Protein AF-A0A4R8HHF1-F1 (afdb_monomer_lite)

Secondary structure (DSSP, 8-state):
---GGG--SS----HHHHHHHHHHHHHHHH-TTTTTTT-SHHHHHHHHHHHHHHTT--HHHHHHHHTPPPSSHHHHTSSPPPPHHHHHHHHTTS--TTTTSPP------HHHHTTPPPTT-PPPPP-TT-PPPP-PPP-----PPP-

Sequence (147 aa):
MVFPDLKSPTSSSPLGDRLYDELIDGLHQAIPDAKERKKVIHSMRKSFGNTLKQEGIHSEIRGDIMGHSGATPSEEIYCDAIALAKMLPSIMKIPIVTAHLQPHPIRLLPWVEEKLPPPFSRKRREAEGAGPRPRQARKIKGEPDRC

Foldseek 3Di:
DPCPLLDAPADPPDSVVSVQVVVVVVVCVVPVCCVVVVVGPVVVLVVLLVQLVVVVHDPLLSCLVSVHDDPDCCSHPVDDRDDPVVSVVSSVSRDPPCPPPDDDDDDDDPCVVVVHRHPPNDHDPPPDPDDDDDDDDDPDPDDDDDD

Radius of gyration: 22.39 Å; chains: 1; bounding box: 57×59×46 Å

Structure (mmCIF, N/CA/C/O backbone):
data_AF-A0A4R8HHF1-F1
#
_entry.id   AF-A0A4R8HHF1-F1
#
loop_
_atom_site.group_PDB
_atom_site.id
_atom_site.type_symbol
_atom_site.label_atom_id
_atom_site.label_alt_id
_atom_site.label_comp_id
_atom_site.label_asym_id
_atom_site.label_entity_id
_atom_site.label_seq_id
_atom_site.pdbx_PDB_ins_code
_atom_site.Cartn_x
_atom_site.Cartn_y
_atom_site.Cartn_z
_atom_site.occupancy
_atom_site.B_iso_or_equiv
_atom_site.auth_seq_id
_atom_site.auth_comp_id
_atom_site.auth_asym_id
_atom_site.auth_atom_id
_atom_site.pdbx_PDB_model_num
ATOM 1 N N . MET A 1 1 ? 11.861 -14.471 1.199 1.00 53.88 1 MET A N 1
ATOM 2 C CA . MET A 1 1 ? 11.678 -13.030 0.899 1.00 53.88 1 MET A CA 1
ATOM 3 C C . MET A 1 1 ? 10.634 -12.917 -0.203 1.00 53.88 1 MET A C 1
ATOM 5 O O . MET A 1 1 ? 10.728 -13.6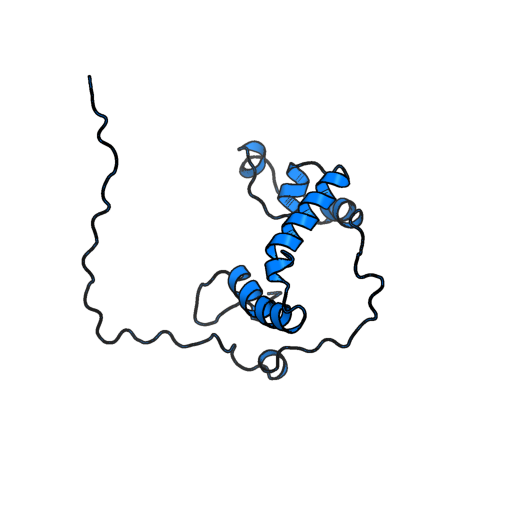99 -1.135 1.00 53.88 1 MET A O 1
ATOM 9 N N . VAL A 1 2 ? 9.638 -12.032 -0.067 1.00 65.50 2 VAL A N 1
ATOM 10 C CA . VAL A 1 2 ? 8.422 -12.023 -0.919 1.00 65.50 2 VAL A CA 1
ATOM 11 C C . VAL A 1 2 ? 8.572 -11.173 -2.197 1.00 65.50 2 VAL A C 1
ATOM 13 O O . VAL A 1 2 ? 7.935 -11.484 -3.191 1.00 65.50 2 VAL A O 1
ATOM 16 N N . PHE A 1 3 ? 9.465 -10.172 -2.205 1.00 74.38 3 PHE A N 1
ATOM 17 C CA . PHE A 1 3 ? 9.680 -9.248 -3.338 1.00 74.38 3 PHE A CA 1
ATOM 18 C C . PHE A 1 3 ? 11.175 -9.144 -3.703 1.00 74.38 3 PHE A C 1
ATOM 20 O O . PHE A 1 3 ? 11.850 -8.193 -3.292 1.00 74.38 3 PHE A O 1
ATOM 27 N N . PRO A 1 4 ? 11.759 -10.174 -4.346 1.00 70.25 4 PRO A N 1
ATOM 28 C CA . PRO A 1 4 ? 13.187 -10.199 -4.680 1.00 70.25 4 PRO A CA 1
ATOM 29 C C . PRO A 1 4 ? 13.580 -9.156 -5.740 1.00 70.25 4 PRO A C 1
ATOM 31 O O . PRO A 1 4 ? 14.701 -8.657 -5.714 1.00 70.25 4 PRO A O 1
ATOM 34 N N . ASP A 1 5 ? 12.647 -8.799 -6.615 1.00 72.06 5 ASP A N 1
ATOM 35 C CA . ASP A 1 5 ? 12.737 -7.796 -7.676 1.00 72.06 5 ASP A CA 1
ATOM 36 C C . ASP A 1 5 ? 12.980 -6.374 -7.154 1.00 72.06 5 ASP A C 1
ATOM 38 O O . ASP A 1 5 ? 13.678 -5.596 -7.793 1.00 72.06 5 ASP A O 1
ATOM 42 N N . LEU A 1 6 ? 12.505 -6.042 -5.951 1.00 76.25 6 LEU A N 1
ATOM 43 C CA . LEU A 1 6 ? 12.736 -4.723 -5.349 1.00 76.25 6 LEU A CA 1
ATOM 44 C C . LEU A 1 6 ? 14.128 -4.578 -4.712 1.00 76.25 6 LEU A C 1
ATOM 46 O O . LEU A 1 6 ? 14.534 -3.476 -4.323 1.00 76.25 6 LEU A O 1
ATOM 50 N N . LYS A 1 7 ? 14.889 -5.666 -4.553 1.00 75.19 7 LYS A N 1
ATOM 51 C CA . LYS A 1 7 ? 16.196 -5.634 -3.889 1.00 75.19 7 LYS A CA 1
ATOM 52 C C . LYS A 1 7 ? 17.307 -5.430 -4.909 1.00 75.19 7 LYS A C 1
ATOM 54 O O . LYS A 1 7 ? 17.597 -6.310 -5.710 1.00 75.19 7 LYS A O 1
ATOM 59 N N . SER A 1 8 ? 18.016 -4.305 -4.817 1.00 71.94 8 SER A N 1
ATOM 60 C CA . SER A 1 8 ? 19.268 -4.178 -5.562 1.00 71.94 8 SER A CA 1
ATOM 61 C C . SER A 1 8 ? 20.372 -4.981 -4.881 1.00 71.94 8 SER A C 1
ATOM 63 O O . SER A 1 8 ? 20.569 -4.845 -3.670 1.00 71.94 8 SER A O 1
ATOM 65 N N . PRO A 1 9 ? 21.150 -5.758 -5.648 1.00 72.62 9 PRO A N 1
ATOM 66 C CA . PRO A 1 9 ? 22.369 -6.371 -5.141 1.00 72.62 9 PRO A CA 1
ATOM 67 C C . PRO A 1 9 ? 23.488 -5.344 -4.888 1.00 72.62 9 PRO A C 1
ATOM 69 O O . PRO A 1 9 ? 24.439 -5.657 -4.180 1.00 72.62 9 PRO A O 1
ATOM 72 N N . THR A 1 10 ? 23.398 -4.125 -5.439 1.00 73.50 10 THR A N 1
ATOM 73 C CA . THR A 1 10 ? 24.484 -3.126 -5.411 1.00 73.50 10 THR A CA 1
ATOM 74 C C . THR A 1 10 ? 24.140 -1.830 -4.679 1.00 73.50 10 THR A C 1
ATOM 76 O O . THR A 1 10 ? 25.013 -0.978 -4.507 1.00 73.50 10 THR A O 1
ATOM 79 N N . SER A 1 11 ? 22.891 -1.643 -4.243 1.00 72.38 11 SER A N 1
ATOM 80 C CA . SER A 1 11 ? 22.436 -0.388 -3.642 1.00 72.38 11 SER A CA 1
ATOM 81 C C . SER A 1 11 ? 21.469 -0.610 -2.475 1.00 72.38 11 SER A C 1
ATOM 83 O O . SER A 1 11 ? 20.605 -1.487 -2.506 1.00 72.38 11 SER A O 1
ATOM 85 N N . SER A 1 12 ? 21.575 0.246 -1.460 1.00 72.75 12 SER A N 1
ATOM 86 C CA . SER A 1 12 ? 20.697 0.265 -0.286 1.00 72.75 12 SER A CA 1
ATOM 87 C C . SER A 1 12 ? 19.469 1.166 -0.461 1.00 72.75 12 SER A C 1
ATOM 89 O O . SER A 1 12 ? 18.878 1.563 0.541 1.00 72.75 12 SER A O 1
ATOM 91 N N . SER A 1 13 ? 19.107 1.543 -1.697 1.00 70.81 13 SER A N 1
ATOM 92 C CA . SER A 1 13 ? 17.918 2.375 -1.919 1.00 70.81 13 SER A CA 1
ATOM 93 C C . SER A 1 13 ? 16.678 1.704 -1.316 1.00 70.81 13 SER A C 1
ATOM 95 O O . SER A 1 13 ? 16.563 0.469 -1.411 1.00 70.81 13 SER A O 1
ATOM 97 N N . PRO A 1 14 ? 15.761 2.487 -0.718 1.00 76.81 14 PRO A N 1
ATOM 98 C CA . PRO A 1 14 ? 14.510 1.969 -0.186 1.00 76.81 14 PRO A CA 1
ATOM 99 C C . PRO A 1 14 ? 13.756 1.143 -1.232 1.00 76.81 14 PRO A C 1
ATOM 101 O O . PRO A 1 14 ? 13.696 1.506 -2.406 1.00 76.81 14 PRO A O 1
ATOM 104 N N . LEU A 1 15 ? 13.166 0.025 -0.805 1.00 80.31 15 LEU A N 1
ATOM 105 C CA . LEU A 1 15 ? 12.407 -0.860 -1.702 1.00 80.31 15 LEU A CA 1
ATOM 106 C C . LEU A 1 15 ? 11.195 -0.142 -2.320 1.00 80.31 15 LEU A C 1
ATOM 108 O O . LEU A 1 15 ? 10.835 -0.417 -3.460 1.00 80.31 15 LEU A O 1
ATOM 112 N N . GLY A 1 16 ? 10.594 0.793 -1.573 1.00 76.31 16 GLY A N 1
ATOM 113 C CA . GLY A 1 16 ? 9.446 1.579 -2.026 1.00 76.31 16 GLY A CA 1
ATOM 114 C C . GLY A 1 16 ? 9.766 2.511 -3.195 1.00 76.31 16 GLY A C 1
ATOM 115 O O . GLY A 1 16 ? 8.955 2.609 -4.111 1.00 76.31 16 GLY A O 1
ATOM 116 N N . ASP A 1 17 ? 10.951 3.126 -3.203 1.00 77.56 17 ASP A N 1
ATOM 117 C CA . ASP A 1 17 ? 11.375 4.004 -4.301 1.00 77.56 17 ASP A CA 1
ATOM 118 C C . ASP A 1 17 ? 11.527 3.202 -5.601 1.00 77.56 17 ASP A C 1
ATOM 120 O O . ASP A 1 17 ? 11.054 3.621 -6.648 1.00 77.56 17 ASP A O 1
ATOM 124 N N . ARG A 1 18 ? 12.077 1.982 -5.523 1.00 78.88 18 ARG A N 1
ATOM 125 C CA . ARG A 1 18 ? 12.195 1.098 -6.696 1.00 78.88 18 ARG A CA 1
ATOM 126 C C . ARG A 1 18 ? 10.855 0.625 -7.229 1.00 78.88 18 ARG A C 1
ATOM 128 O O . ARG A 1 18 ? 10.663 0.603 -8.437 1.00 78.88 18 ARG A O 1
ATOM 135 N N . LEU A 1 19 ? 9.930 0.258 -6.340 1.00 80.06 19 LEU A N 1
ATOM 136 C CA . LEU A 1 19 ? 8.574 -0.092 -6.759 1.00 80.06 19 LEU A CA 1
ATOM 137 C C . LEU A 1 19 ? 7.925 1.081 -7.504 1.00 80.06 19 LEU A C 1
ATOM 139 O O . LEU A 1 19 ? 7.232 0.874 -8.496 1.00 80.06 19 LEU A O 1
ATOM 143 N N . TYR A 1 20 ? 8.142 2.304 -7.018 1.00 80.50 20 TYR A N 1
ATOM 144 C CA . TYR A 1 20 ? 7.636 3.503 -7.667 1.00 80.50 20 TYR A CA 1
ATOM 145 C C . TYR A 1 20 ? 8.257 3.702 -9.054 1.00 80.50 20 TYR A C 1
ATOM 147 O O . TYR A 1 20 ? 7.507 3.890 -10.010 1.00 80.50 20 TYR A O 1
ATOM 155 N N . ASP A 1 21 ? 9.583 3.618 -9.169 1.00 78.06 21 ASP A N 1
ATOM 156 C CA . ASP A 1 21 ? 10.312 3.822 -10.428 1.00 78.06 21 ASP A CA 1
ATOM 157 C C . ASP A 1 21 ? 9.907 2.805 -11.509 1.00 78.06 21 ASP A C 1
ATOM 159 O O . ASP A 1 21 ? 9.668 3.183 -12.651 1.00 78.06 21 ASP A O 1
ATOM 163 N N . GLU A 1 22 ? 9.750 1.526 -11.157 1.00 78.44 22 GLU A N 1
ATOM 164 C CA . GLU A 1 22 ? 9.333 0.492 -12.118 1.00 78.44 22 GLU A CA 1
ATOM 165 C C . GLU A 1 22 ? 7.858 0.648 -12.535 1.00 78.44 22 GLU A C 1
ATOM 167 O O . GLU A 1 22 ? 7.486 0.393 -13.682 1.00 78.44 22 GLU A O 1
ATOM 172 N N . LEU A 1 23 ? 6.985 1.079 -11.617 1.00 80.12 23 LEU A N 1
ATOM 173 C CA . LEU A 1 23 ? 5.547 1.166 -11.884 1.00 80.12 23 LEU A CA 1
ATOM 174 C C . LEU A 1 23 ? 5.147 2.463 -12.599 1.00 80.12 23 LEU A C 1
ATOM 176 O O . LEU A 1 23 ? 4.179 2.467 -13.365 1.00 80.12 23 LEU A O 1
ATOM 180 N N . ILE A 1 24 ? 5.861 3.568 -12.362 1.00 79.75 24 ILE A N 1
ATOM 181 C CA . ILE A 1 24 ? 5.494 4.881 -12.906 1.00 79.75 24 ILE A CA 1
ATOM 182 C C . ILE A 1 24 ? 5.624 4.929 -14.433 1.00 79.75 24 ILE A C 1
ATOM 184 O O . ILE A 1 24 ? 4.770 5.524 -15.091 1.00 79.75 24 ILE A O 1
ATOM 188 N N . ASP A 1 25 ? 6.614 4.244 -15.007 1.00 78.12 25 ASP A N 1
ATOM 189 C CA . ASP A 1 25 ? 6.820 4.196 -16.458 1.00 78.12 25 ASP A CA 1
ATOM 190 C C . ASP A 1 25 ? 5.686 3.452 -17.171 1.00 78.12 25 ASP A C 1
ATOM 192 O O . ASP A 1 25 ? 5.170 3.922 -18.190 1.00 78.12 25 ASP A O 1
ATOM 196 N N . GLY A 1 26 ? 5.235 2.326 -16.610 1.00 80.06 26 GLY A N 1
ATOM 197 C CA . GLY A 1 26 ? 4.063 1.607 -17.114 1.00 80.06 26 GLY A CA 1
ATOM 198 C C . GLY A 1 26 ? 2.778 2.427 -16.969 1.00 80.06 26 GLY A C 1
ATOM 199 O O . GLY A 1 26 ? 1.938 2.450 -17.871 1.00 80.06 26 GLY A O 1
ATOM 200 N N . LEU A 1 27 ? 2.644 3.163 -15.864 1.00 81.12 27 LEU A N 1
ATOM 201 C CA . LEU A 1 27 ? 1.491 4.024 -15.615 1.00 81.12 27 LEU A CA 1
ATOM 202 C C . LEU A 1 27 ? 1.420 5.202 -16.593 1.00 81.12 27 LEU A C 1
ATOM 204 O O . LEU A 1 27 ? 0.334 5.508 -17.079 1.00 81.12 27 LEU A O 1
ATOM 208 N N . HIS A 1 28 ? 2.549 5.840 -16.912 1.00 81.62 28 HIS A N 1
ATOM 209 C CA . HIS A 1 28 ? 2.608 6.915 -17.906 1.00 81.62 28 HIS A CA 1
ATOM 210 C C . HIS A 1 28 ? 2.272 6.423 -19.318 1.00 81.62 28 HIS A C 1
ATOM 212 O O . HIS A 1 28 ? 1.613 7.140 -20.067 1.00 81.62 28 HIS A O 1
ATOM 218 N N . GLN A 1 29 ? 2.675 5.201 -19.675 1.00 82.94 29 GLN A N 1
ATOM 219 C CA . GLN A 1 29 ? 2.303 4.595 -20.957 1.00 82.94 29 GLN A CA 1
ATOM 220 C C . GLN A 1 29 ? 0.802 4.286 -21.030 1.00 82.94 29 GLN A C 1
ATOM 222 O O . GLN A 1 29 ? 0.161 4.564 -22.040 1.00 82.94 29 GLN A O 1
ATOM 227 N N . ALA A 1 30 ? 0.230 3.730 -19.960 1.00 83.31 30 ALA A N 1
ATOM 228 C CA . ALA A 1 30 ? -1.183 3.356 -19.922 1.00 83.31 30 ALA A CA 1
ATOM 229 C C . ALA A 1 30 ? -2.125 4.561 -19.764 1.00 83.31 30 ALA A C 1
ATOM 231 O O . ALA A 1 30 ? -3.256 4.541 -20.249 1.00 83.31 30 ALA A O 1
ATOM 232 N N . ILE A 1 31 ? -1.685 5.600 -19.051 1.00 83.69 31 ILE A N 1
ATOM 233 C CA . ILE A 1 31 ? -2.473 6.791 -18.727 1.00 83.69 31 ILE A CA 1
ATOM 234 C C . ILE A 1 31 ? -1.577 8.030 -18.920 1.00 83.69 31 ILE A C 1
ATOM 236 O O . ILE A 1 31 ? -1.010 8.540 -17.949 1.00 83.69 31 ILE A O 1
ATOM 240 N N . PRO A 1 32 ? -1.462 8.551 -20.156 1.00 80.69 32 PRO A N 1
ATOM 241 C CA . PRO A 1 32 ? -0.573 9.675 -20.469 1.00 80.69 32 PRO A CA 1
ATOM 242 C C . PRO A 1 32 ? -0.838 10.942 -19.642 1.00 80.69 32 PRO A C 1
ATOM 244 O O . PRO A 1 32 ? 0.079 11.704 -19.353 1.00 80.69 32 PRO A O 1
ATOM 247 N N . ASP A 1 33 ? -2.078 11.144 -19.192 1.00 83.44 33 ASP A N 1
ATOM 248 C CA . ASP A 1 33 ? -2.497 12.282 -18.370 1.00 83.44 33 ASP A CA 1
ATOM 249 C C . ASP A 1 33 ? -2.621 11.953 -16.867 1.00 83.44 33 ASP A C 1
ATOM 251 O O . ASP A 1 33 ? -3.255 12.683 -16.096 1.00 83.44 33 ASP A O 1
ATOM 255 N N . ALA A 1 34 ? -1.993 10.863 -16.402 1.00 76.94 34 ALA A N 1
ATOM 256 C CA . ALA A 1 34 ? -2.060 10.414 -15.009 1.00 76.94 34 ALA A CA 1
ATOM 257 C C . ALA A 1 34 ? -1.645 11.499 -14.009 1.00 76.94 34 ALA A C 1
ATOM 259 O O . ALA A 1 34 ? -2.261 11.634 -12.948 1.00 76.94 34 ALA A O 1
ATOM 260 N N . LYS A 1 35 ? -0.613 12.284 -14.336 1.00 72.06 35 LYS A N 1
ATOM 261 C CA . LYS A 1 35 ? -0.096 13.343 -13.462 1.00 72.06 35 LYS A CA 1
ATOM 262 C C . LYS A 1 35 ? -1.108 14.477 -13.287 1.00 72.06 35 LYS A C 1
ATOM 264 O O . LYS A 1 35 ? -1.355 14.899 -12.159 1.00 72.06 35 LYS A O 1
ATOM 269 N N . GLU A 1 36 ? -1.736 14.913 -14.376 1.00 77.12 36 GLU A N 1
ATOM 270 C CA . GLU A 1 36 ? -2.761 15.966 -14.380 1.00 77.12 36 GLU A CA 1
ATOM 271 C C . GLU A 1 36 ? -4.019 15.516 -13.635 1.00 77.12 36 GLU A C 1
ATOM 273 O O . GLU A 1 36 ? -4.570 16.242 -12.808 1.00 77.12 36 GLU A O 1
ATOM 278 N N . ARG A 1 37 ? -4.405 14.251 -13.826 1.00 69.81 37 ARG A N 1
ATOM 279 C CA . ARG A 1 37 ? -5.526 13.614 -13.124 1.00 69.81 37 ARG A CA 1
ATOM 280 C C . ARG A 1 37 ? -5.216 13.229 -11.676 1.00 69.81 37 ARG A C 1
ATOM 282 O O . ARG A 1 37 ? -6.072 12.642 -11.016 1.00 69.81 37 ARG A O 1
ATOM 289 N N . LYS A 1 38 ? -4.005 13.514 -11.175 1.00 67.06 38 LYS A N 1
ATOM 290 C CA . LYS A 1 38 ? -3.513 13.092 -9.853 1.00 67.06 38 LYS A CA 1
ATOM 291 C C . LYS A 1 38 ? -3.723 11.591 -9.614 1.00 67.06 38 LYS A C 1
ATOM 293 O O . LYS A 1 38 ? -4.111 11.201 -8.521 1.00 67.06 38 LYS A O 1
ATOM 298 N N . LYS A 1 39 ? -3.488 10.734 -10.608 1.00 67.50 39 LYS A N 1
ATOM 299 C CA . LYS A 1 39 ? -3.630 9.265 -10.539 1.00 67.50 39 LYS A CA 1
ATOM 300 C C . LYS A 1 39 ? -2.289 8.551 -10.320 1.00 67.50 39 LYS A C 1
ATOM 302 O O . LYS A 1 39 ? -2.058 7.503 -10.897 1.00 67.50 39 LYS A O 1
ATOM 307 N N . VAL A 1 40 ? -1.396 9.121 -9.515 1.00 75.62 40 VAL A N 1
ATOM 308 C CA . VAL A 1 40 ? -0.111 8.494 -9.142 1.00 75.62 40 VAL A CA 1
ATOM 309 C C . VAL A 1 40 ? -0.282 7.555 -7.940 1.00 75.62 40 VAL A C 1
ATOM 311 O O . VAL A 1 40 ? -1.227 7.705 -7.173 1.00 75.62 40 VAL A O 1
ATOM 314 N N . ILE A 1 41 ? 0.652 6.630 -7.699 1.00 77.44 41 ILE A N 1
ATOM 315 C CA . ILE A 1 41 ? 0.580 5.657 -6.580 1.00 77.44 41 ILE A CA 1
ATOM 316 C C . ILE A 1 41 ? 0.255 6.330 -5.237 1.00 77.44 41 ILE A C 1
ATOM 318 O O . ILE A 1 41 ? -0.573 5.850 -4.460 1.00 77.44 41 ILE A O 1
ATOM 322 N N . HIS A 1 42 ? 0.869 7.487 -4.972 1.00 80.75 42 HIS A N 1
ATOM 323 C CA . HIS A 1 42 ? 0.616 8.235 -3.744 1.00 80.75 42 HIS A CA 1
ATOM 324 C C . HIS A 1 42 ? -0.858 8.645 -3.595 1.00 80.75 42 HIS A C 1
ATOM 326 O O . HIS A 1 42 ? -1.409 8.570 -2.497 1.00 80.75 42 HIS A O 1
ATOM 332 N N . SER A 1 43 ? -1.531 9.038 -4.679 1.00 82.50 43 SER A N 1
ATOM 333 C CA . SER A 1 43 ? -2.944 9.405 -4.610 1.00 82.50 43 SER A CA 1
ATOM 334 C C . SER A 1 43 ? -3.836 8.192 -4.384 1.00 82.50 43 SER A C 1
ATOM 336 O O . SER A 1 43 ? -4.781 8.299 -3.610 1.00 82.50 43 SER A O 1
ATOM 338 N N . MET A 1 44 ? -3.498 7.027 -4.948 1.00 83.06 44 MET A N 1
ATOM 339 C CA . MET A 1 44 ? -4.200 5.773 -4.655 1.00 83.06 44 MET A CA 1
ATOM 340 C C . MET A 1 44 ? -4.152 5.464 -3.155 1.00 83.06 44 MET A C 1
ATOM 342 O O . MET A 1 44 ? -5.185 5.190 -2.546 1.00 83.06 44 MET A O 1
ATOM 346 N N . ARG A 1 45 ? -2.977 5.616 -2.527 1.00 85.38 45 ARG A N 1
ATOM 347 C CA . ARG A 1 45 ? -2.808 5.461 -1.074 1.00 85.38 45 ARG A CA 1
ATOM 348 C C . ARG A 1 45 ? -3.639 6.473 -0.274 1.00 85.38 45 ARG A C 1
ATOM 350 O O . ARG A 1 45 ? -4.215 6.116 0.752 1.00 85.38 45 ARG A O 1
ATOM 357 N N . LYS A 1 46 ? -3.734 7.730 -0.724 1.00 88.69 46 LYS A N 1
ATOM 358 C CA . LYS A 1 46 ? -4.583 8.752 -0.080 1.00 88.69 46 LYS A CA 1
ATOM 359 C C . LYS A 1 46 ? -6.070 8.426 -0.215 1.00 88.69 46 LYS A C 1
ATOM 361 O O . LYS A 1 46 ? -6.792 8.547 0.772 1.00 88.69 46 LYS A O 1
ATOM 366 N N . SER A 1 47 ? -6.508 7.986 -1.392 1.00 88.19 47 SER A N 1
ATOM 367 C CA . SER A 1 47 ? -7.886 7.559 -1.646 1.00 88.19 47 SER A CA 1
ATOM 368 C C . SER A 1 47 ? -8.262 6.377 -0.761 1.00 88.19 47 SER A C 1
ATOM 370 O O . SER A 1 47 ? -9.277 6.442 -0.081 1.00 88.19 47 SER A O 1
ATOM 372 N N . PHE A 1 48 ? -7.394 5.367 -0.666 1.00 90.31 48 PHE A N 1
ATOM 373 C CA . PHE A 1 48 ? -7.561 4.227 0.237 1.00 90.31 48 PHE A CA 1
ATOM 374 C C . PHE A 1 48 ? -7.728 4.663 1.702 1.00 90.31 48 PHE A C 1
ATOM 376 O O . PHE A 1 48 ? -8.691 4.284 2.365 1.00 90.31 48 PHE A O 1
ATOM 383 N N . GLY A 1 49 ? -6.846 5.542 2.191 1.00 90.94 49 GLY A N 1
ATOM 384 C CA . GLY A 1 49 ? -6.950 6.097 3.543 1.00 90.94 49 GLY A CA 1
ATOM 385 C C . GLY A 1 49 ? -8.231 6.905 3.789 1.00 90.94 49 GLY A C 1
ATOM 386 O O . GLY A 1 49 ? -8.758 6.890 4.903 1.00 90.94 49 GLY A O 1
ATOM 387 N N . ASN A 1 50 ? -8.738 7.601 2.766 1.00 91.94 50 ASN A N 1
ATOM 388 C CA . ASN A 1 50 ? -10.012 8.312 2.831 1.00 91.94 50 ASN A CA 1
ATOM 389 C C . ASN A 1 50 ? -11.197 7.341 2.853 1.00 91.94 50 ASN A C 1
ATOM 391 O O . ASN A 1 50 ? -12.089 7.524 3.670 1.00 91.94 50 ASN A O 1
ATOM 395 N N . THR A 1 51 ? -11.191 6.294 2.028 1.00 92.44 51 THR A N 1
ATOM 396 C CA . THR A 1 51 ? -12.240 5.269 2.039 1.00 92.44 51 THR A CA 1
ATOM 397 C C . THR A 1 51 ? -12.333 4.595 3.401 1.00 92.44 51 THR A C 1
ATOM 399 O O . THR A 1 51 ? -13.419 4.535 3.960 1.00 92.44 51 THR A O 1
ATOM 402 N N . LEU A 1 52 ? -11.201 4.217 4.009 1.00 92.88 52 LEU A N 1
ATOM 403 C CA . LEU A 1 52 ? -11.198 3.678 5.374 1.00 92.88 52 LEU A CA 1
ATOM 404 C C . LEU A 1 52 ? -11.873 4.630 6.381 1.00 92.88 52 LEU A C 1
ATOM 406 O O . LEU A 1 52 ? -12.591 4.192 7.276 1.00 92.88 52 LEU A O 1
ATOM 410 N N . LYS A 1 53 ? -11.646 5.943 6.239 1.00 92.88 53 LYS A N 1
ATOM 411 C CA . LYS A 1 53 ? -12.289 6.961 7.081 1.00 92.88 53 LYS A CA 1
ATOM 412 C C . LYS A 1 53 ? -13.801 7.024 6.840 1.00 92.88 53 LYS A C 1
ATOM 414 O O . LYS A 1 53 ? -14.542 7.139 7.810 1.00 92.88 53 LYS A O 1
ATOM 419 N N . GLN A 1 54 ? -14.248 6.973 5.584 1.00 92.81 54 GLN A N 1
ATOM 420 C CA . GLN A 1 54 ? -15.677 6.990 5.241 1.00 92.81 54 GLN A CA 1
ATOM 421 C C . GLN A 1 54 ? -16.407 5.743 5.766 1.00 92.81 54 GLN A C 1
ATOM 423 O O . GLN A 1 54 ? -17.537 5.852 6.221 1.00 92.81 54 GLN A O 1
ATOM 428 N N . GLU A 1 55 ? -15.721 4.598 5.827 1.00 92.94 55 GLU A N 1
ATOM 429 C CA . GLU A 1 55 ? -16.214 3.345 6.425 1.00 92.94 55 GLU A CA 1
ATOM 430 C C . GLU A 1 55 ? -16.179 3.324 7.971 1.00 92.94 55 GLU A C 1
ATOM 432 O O . GLU A 1 55 ? -16.374 2.279 8.605 1.00 92.94 55 GLU A O 1
ATOM 437 N N . GLY A 1 56 ? -15.891 4.471 8.601 1.00 91.62 56 GLY A N 1
ATOM 438 C CA . GLY A 1 56 ? -15.908 4.640 10.055 1.00 91.62 56 GLY A CA 1
ATOM 439 C C . GLY A 1 56 ? -14.748 3.966 10.793 1.00 91.62 56 GLY A C 1
ATOM 440 O O . GLY A 1 56 ? -14.859 3.692 11.986 1.00 91.62 56 GLY A O 1
ATOM 441 N N . ILE A 1 57 ? -13.638 3.662 10.115 1.00 92.00 57 ILE A N 1
ATOM 442 C CA . ILE A 1 57 ? -12.496 2.983 10.740 1.00 92.00 57 ILE A CA 1
ATOM 443 C C . ILE A 1 57 ? -11.662 3.999 11.526 1.00 92.00 57 ILE A C 1
ATOM 445 O O . ILE A 1 57 ? -11.307 5.069 11.018 1.00 92.00 57 ILE A O 1
ATOM 449 N N . HIS A 1 58 ? -11.344 3.645 12.773 1.00 90.06 58 HIS A N 1
ATOM 450 C CA . HIS A 1 58 ? -10.631 4.511 13.709 1.00 90.06 58 HIS A CA 1
ATOM 451 C C . HIS A 1 58 ? -9.229 4.886 13.206 1.00 90.06 58 HIS A C 1
ATOM 453 O O . HIS A 1 58 ? -8.613 4.154 12.426 1.00 90.06 58 HIS A O 1
ATOM 459 N N . SER A 1 59 ? -8.720 6.043 13.634 1.00 88.62 59 SER A N 1
ATOM 460 C CA . SER A 1 59 ? -7.435 6.586 13.168 1.00 88.62 59 SER A CA 1
ATOM 461 C C . SER A 1 59 ? -6.248 5.675 13.462 1.00 88.62 59 SER A C 1
ATOM 463 O O . SER A 1 59 ? -5.394 5.546 12.593 1.00 88.62 59 SER A O 1
ATOM 465 N N . GLU A 1 60 ? -6.232 5.023 14.624 1.00 86.25 60 GLU A N 1
ATOM 466 C CA . GLU A 1 60 ? -5.179 4.085 15.048 1.00 86.25 60 GLU A CA 1
ATOM 467 C C . GLU A 1 60 ? -5.105 2.878 14.106 1.00 86.25 60 GLU A C 1
ATOM 469 O O . GLU A 1 60 ? -4.091 2.647 13.457 1.00 86.25 60 GLU A O 1
ATOM 474 N N . ILE A 1 61 ? -6.238 2.199 13.894 1.00 87.62 61 ILE A N 1
ATOM 475 C CA . ILE A 1 61 ? -6.341 1.053 12.976 1.00 87.62 61 ILE A CA 1
ATOM 476 C C . ILE A 1 61 ? -5.990 1.466 11.540 1.00 87.62 61 ILE A C 1
ATOM 478 O O . ILE A 1 61 ? -5.350 0.722 10.800 1.00 87.62 61 ILE A O 1
ATOM 482 N N . ARG A 1 62 ? -6.397 2.666 11.114 1.00 90.19 62 ARG A N 1
ATOM 483 C CA . ARG A 1 62 ? -5.989 3.217 9.814 1.00 90.19 62 ARG A CA 1
ATOM 484 C C . ARG A 1 62 ? -4.484 3.453 9.744 1.00 90.19 62 ARG A C 1
ATOM 486 O O . ARG A 1 62 ? -3.910 3.229 8.683 1.00 90.19 62 ARG A O 1
ATOM 493 N N . GLY A 1 63 ? -3.875 3.929 10.828 1.00 88.62 63 GLY A N 1
ATOM 494 C CA . GLY A 1 63 ? -2.432 4.085 10.970 1.00 88.62 63 GLY A CA 1
ATOM 495 C C . GLY A 1 63 ? -1.722 2.760 10.734 1.00 88.62 63 GLY A C 1
ATOM 496 O O . GLY A 1 63 ? -0.904 2.685 9.821 1.00 88.62 63 GLY A O 1
ATOM 497 N N . ASP A 1 64 ? -2.152 1.708 11.429 1.00 88.69 64 ASP A N 1
ATOM 498 C CA . ASP A 1 64 ? -1.605 0.356 11.287 1.00 88.69 64 ASP A CA 1
ATOM 499 C C . ASP A 1 64 ? -1.751 -0.189 9.861 1.00 88.69 64 ASP A C 1
ATOM 501 O O . ASP A 1 64 ? -0.770 -0.615 9.251 1.00 88.69 64 ASP A O 1
ATOM 505 N N . ILE A 1 65 ? -2.953 -0.107 9.271 1.00 88.94 65 ILE A N 1
ATOM 506 C CA . ILE A 1 65 ? -3.203 -0.584 7.898 1.00 88.94 65 ILE A CA 1
ATOM 507 C C . ILE A 1 65 ? -2.339 0.184 6.886 1.00 88.94 65 ILE A C 1
ATOM 509 O O . ILE A 1 65 ? -1.858 -0.384 5.905 1.00 88.94 65 ILE A O 1
ATOM 513 N N . MET A 1 66 ? -2.159 1.490 7.086 1.00 88.25 66 MET A N 1
ATOM 514 C CA . MET A 1 66 ? -1.350 2.319 6.195 1.00 88.25 66 MET A CA 1
ATOM 515 C C . MET A 1 66 ? 0.152 2.218 6.505 1.00 88.25 66 MET A C 1
ATOM 517 O O . MET A 1 66 ? 0.954 2.676 5.692 1.00 88.25 66 MET A O 1
ATOM 521 N N . GLY A 1 67 ? 0.562 1.628 7.628 1.00 85.81 67 GLY A N 1
ATOM 522 C CA . GLY A 1 67 ? 1.948 1.639 8.093 1.00 85.81 67 GLY A CA 1
ATOM 523 C C . GLY A 1 67 ? 2.432 3.051 8.427 1.00 85.81 67 GLY A C 1
ATOM 524 O O . GLY A 1 67 ? 3.510 3.456 7.992 1.00 85.81 67 GLY A O 1
ATOM 525 N N . HIS A 1 68 ? 1.596 3.848 9.091 1.00 85.44 68 HIS A N 1
ATOM 526 C CA . HIS A 1 68 ? 2.011 5.119 9.674 1.00 85.44 68 HIS A CA 1
ATOM 527 C C . HIS A 1 68 ? 2.531 4.905 11.091 1.00 85.44 68 HIS A C 1
ATOM 529 O O . HIS A 1 68 ? 2.006 4.085 11.833 1.00 85.44 68 HIS A O 1
ATOM 535 N N . SER A 1 69 ? 3.524 5.711 11.445 1.00 74.75 69 SER A N 1
ATOM 536 C CA . SER A 1 69 ? 3.897 5.962 12.831 1.00 74.75 69 SER A CA 1
ATOM 537 C C . SER A 1 69 ? 2.712 6.499 13.634 1.00 74.75 69 SER A C 1
ATOM 539 O O . SER A 1 69 ? 1.893 7.259 13.100 1.00 74.75 69 SER A O 1
ATOM 541 N N . GLY A 1 70 ? 2.640 6.106 14.902 1.00 69.81 70 GLY A N 1
ATOM 542 C CA . GLY A 1 70 ? 1.670 6.635 15.852 1.00 69.81 70 GLY A CA 1
ATOM 543 C C . GLY A 1 70 ? 1.931 8.114 16.141 1.00 69.81 70 GLY A C 1
ATOM 544 O O . GLY A 1 70 ? 3.053 8.610 16.041 1.00 69.81 70 GLY A O 1
ATOM 545 N N . ALA A 1 71 ? 0.880 8.852 16.479 1.00 69.00 71 ALA A N 1
ATOM 546 C CA . ALA A 1 71 ? 0.981 10.266 16.832 1.00 69.00 71 ALA A CA 1
ATOM 547 C C . ALA A 1 71 ? 1.352 10.476 18.308 1.00 69.00 71 ALA A C 1
ATOM 549 O O . ALA A 1 71 ? 1.727 11.583 18.702 1.00 69.00 71 ALA A O 1
ATOM 550 N N . THR A 1 72 ? 1.223 9.432 19.131 1.00 65.25 72 THR A N 1
ATOM 551 C CA . THR A 1 72 ? 1.415 9.490 20.580 1.00 65.25 72 THR A CA 1
ATOM 552 C C . THR A 1 72 ? 2.308 8.351 21.082 1.00 65.25 72 THR A C 1
ATOM 554 O O . THR A 1 72 ? 2.362 7.289 20.463 1.00 65.25 72 THR A O 1
ATOM 557 N N . PRO A 1 73 ? 2.971 8.509 22.246 1.00 63.00 73 PRO A N 1
ATOM 558 C CA . PRO A 1 73 ? 3.727 7.424 22.8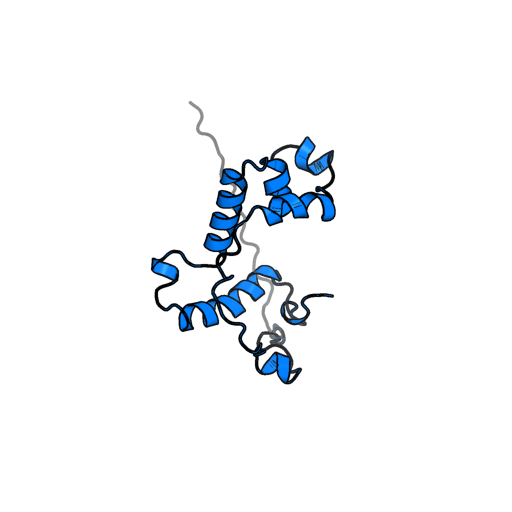74 1.00 63.00 73 PRO A CA 1
ATOM 559 C C . PRO A 1 73 ? 2.898 6.156 23.106 1.00 63.00 73 PRO A C 1
ATOM 561 O O . PRO A 1 73 ? 3.432 5.057 23.047 1.00 63.00 73 PRO A O 1
ATOM 564 N N . SER A 1 74 ? 1.591 6.283 23.350 1.00 60.91 74 SER A N 1
ATOM 565 C CA . SER A 1 74 ? 0.718 5.116 23.527 1.00 60.91 74 SER A CA 1
ATOM 566 C C . SER A 1 74 ? 0.495 4.355 22.226 1.00 60.91 74 SER A C 1
ATOM 568 O O . SER A 1 74 ? 0.413 3.136 22.262 1.00 60.91 74 SER A O 1
ATOM 570 N N . GLU A 1 75 ? 0.475 5.056 21.093 1.00 63.47 75 GLU A N 1
ATOM 571 C CA . GLU A 1 75 ? 0.326 4.465 19.760 1.00 63.47 75 GLU A CA 1
ATOM 572 C C . GLU A 1 75 ? 1.627 3.846 19.214 1.00 63.47 75 GLU A C 1
ATOM 574 O O . GLU A 1 75 ? 1.552 3.040 18.296 1.00 63.47 75 GLU A O 1
ATOM 579 N N . GLU A 1 76 ? 2.808 4.200 19.745 1.00 61.28 76 GLU A N 1
ATOM 580 C CA . GLU A 1 76 ? 4.102 3.679 19.248 1.00 61.28 76 GLU A CA 1
ATOM 581 C C . GLU A 1 76 ? 4.915 2.855 20.255 1.00 61.28 76 GLU A C 1
ATOM 583 O O . GLU A 1 76 ? 5.644 1.949 19.860 1.00 61.28 76 GLU A O 1
ATOM 588 N N . ILE A 1 77 ? 4.863 3.199 21.545 1.00 61.56 77 ILE A N 1
ATOM 589 C CA . ILE A 1 77 ? 5.756 2.647 22.580 1.00 61.56 77 ILE A CA 1
ATOM 590 C C . ILE A 1 77 ? 5.034 1.603 23.430 1.00 61.56 77 ILE A C 1
ATOM 592 O O . ILE A 1 77 ? 5.645 0.625 23.855 1.00 61.56 77 ILE A O 1
ATOM 596 N N . TYR A 1 78 ? 3.745 1.817 23.704 1.00 61.91 78 TYR A N 1
ATOM 597 C CA . TYR A 1 78 ? 2.990 1.003 24.662 1.00 61.91 78 TYR A CA 1
ATOM 598 C C . TYR A 1 78 ? 1.966 0.063 24.025 1.00 61.91 78 TYR A C 1
ATOM 600 O O . TYR A 1 78 ? 1.368 -0.740 24.740 1.00 61.91 78 TYR A O 1
ATOM 608 N N . CYS A 1 79 ? 1.746 0.156 22.714 1.00 62.41 79 CYS A N 1
ATOM 609 C CA . CYS A 1 79 ? 0.816 -0.697 21.985 1.00 62.41 79 CYS A CA 1
ATOM 610 C C . CYS A 1 79 ? 1.509 -1.323 20.781 1.00 62.41 79 CYS A C 1
ATOM 612 O O . CYS A 1 79 ? 2.194 -0.645 20.019 1.00 62.41 79 CYS A O 1
ATOM 614 N N . ASP A 1 80 ? 1.293 -2.623 20.608 1.00 73.44 80 ASP A N 1
ATOM 615 C CA . ASP A 1 80 ? 1.687 -3.317 19.391 1.00 73.44 80 ASP A CA 1
ATOM 616 C C . ASP A 1 80 ? 0.735 -2.958 18.249 1.00 73.44 80 ASP A C 1
ATOM 618 O O . ASP A 1 80 ? -0.466 -2.756 18.463 1.00 73.44 80 ASP A O 1
ATOM 622 N N . ALA A 1 81 ? 1.260 -2.972 17.022 1.00 72.44 81 ALA A N 1
ATOM 623 C CA . ALA A 1 81 ? 0.433 -2.891 15.827 1.00 72.44 81 ALA A CA 1
ATOM 624 C C . ALA A 1 81 ? -0.655 -3.973 15.861 1.00 72.44 81 ALA A C 1
ATOM 626 O O . ALA A 1 81 ? -0.414 -5.130 16.237 1.00 72.44 81 ALA A O 1
ATOM 627 N N . ILE A 1 82 ? -1.864 -3.619 15.432 1.00 81.25 82 ILE A N 1
ATOM 628 C CA . ILE A 1 82 ? -2.981 -4.554 15.427 1.00 81.25 82 ILE A CA 1
ATOM 629 C C . ILE A 1 82 ? -2.648 -5.804 14.585 1.00 81.25 82 ILE A C 1
ATOM 631 O O . ILE A 1 82 ? -2.101 -5.738 13.483 1.00 81.25 82 ILE A O 1
ATOM 635 N N . ALA A 1 83 ? -3.004 -6.985 15.098 1.00 84.56 83 ALA A N 1
ATOM 636 C CA . ALA A 1 83 ? -2.756 -8.242 14.396 1.00 84.56 83 ALA A CA 1
ATOM 637 C C . ALA A 1 83 ? -3.397 -8.254 12.992 1.00 84.56 83 ALA A C 1
ATOM 639 O O . ALA A 1 83 ? -4.550 -7.849 12.830 1.00 84.56 83 ALA A O 1
ATOM 640 N N . LEU A 1 84 ? -2.698 -8.814 11.993 1.00 83.88 84 LEU A N 1
ATOM 641 C CA . LEU A 1 84 ? -3.163 -8.880 10.594 1.00 83.88 84 LEU A CA 1
ATOM 642 C C . LEU A 1 84 ? -4.599 -9.415 10.464 1.00 83.88 84 LEU A C 1
ATOM 644 O O . LEU A 1 84 ? -5.426 -8.837 9.760 1.00 83.88 84 LEU A O 1
ATOM 648 N N . ALA A 1 85 ? -4.915 -10.488 11.195 1.00 86.38 85 ALA A N 1
ATOM 649 C CA . ALA A 1 85 ? -6.241 -11.105 11.189 1.00 86.38 85 ALA A CA 1
ATOM 650 C C . ALA A 1 85 ? -7.356 -10.143 11.642 1.00 86.38 85 ALA A C 1
ATOM 652 O O . ALA A 1 85 ? -8.488 -10.250 11.179 1.00 86.38 85 ALA A O 1
ATOM 653 N N . LYS A 1 86 ? -7.036 -9.179 12.512 1.00 87.88 86 LYS A N 1
ATOM 654 C CA . LYS A 1 86 ? -7.973 -8.158 12.995 1.00 87.88 86 LYS A CA 1
ATOM 655 C C . LYS A 1 86 ? -8.086 -6.956 12.049 1.00 87.88 86 LYS A C 1
ATOM 657 O O . LYS A 1 86 ? -9.097 -6.263 12.093 1.00 87.88 86 LYS A O 1
ATOM 662 N N . MET A 1 87 ? -7.107 -6.722 11.168 1.00 89.12 87 MET A N 1
ATOM 663 C CA . MET A 1 87 ? -7.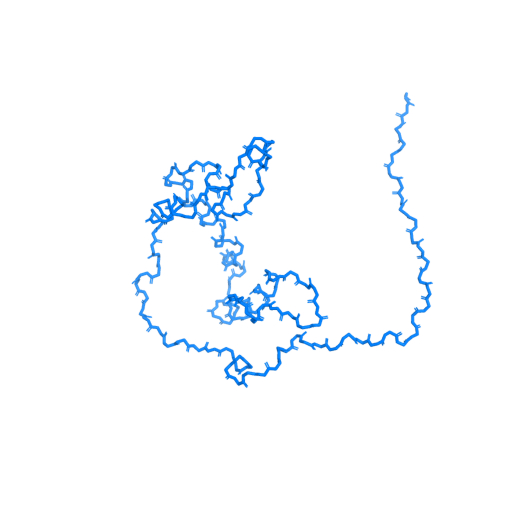216 -5.703 10.109 1.00 89.12 87 MET A CA 1
ATOM 664 C C . MET A 1 87 ? -8.106 -6.149 8.955 1.00 89.12 87 MET A C 1
ATOM 666 O O . MET A 1 87 ? -8.756 -5.314 8.325 1.00 89.12 87 MET A O 1
ATOM 670 N N . LEU A 1 88 ? -8.147 -7.454 8.673 1.00 90.38 88 LEU A N 1
ATOM 671 C CA . LEU A 1 88 ? -8.853 -7.999 7.517 1.00 90.38 88 LEU A CA 1
ATOM 672 C C . LEU A 1 88 ? -10.326 -7.546 7.426 1.00 90.38 88 LEU A C 1
ATOM 674 O O . LEU A 1 88 ? -10.699 -7.057 6.360 1.00 90.38 88 LEU A O 1
ATOM 678 N N . PRO A 1 89 ? -11.153 -7.590 8.493 1.00 91.62 89 PRO A N 1
ATOM 679 C CA . PRO A 1 89 ? -12.539 -7.117 8.425 1.00 91.62 89 PRO A CA 1
ATOM 680 C C . PRO A 1 89 ? -12.666 -5.645 8.018 1.00 91.62 89 PRO A C 1
ATOM 682 O O . PRO A 1 89 ? -13.585 -5.284 7.291 1.00 91.62 89 PRO A O 1
ATOM 685 N N . SER A 1 90 ? -11.732 -4.796 8.453 1.00 91.50 90 SER A N 1
ATOM 686 C CA . SER A 1 90 ? -11.686 -3.375 8.094 1.00 91.50 90 SER A CA 1
ATOM 687 C C . SER A 1 90 ? -11.330 -3.176 6.619 1.00 91.50 90 SER A C 1
ATOM 689 O O . SER A 1 90 ? -11.938 -2.350 5.945 1.00 91.50 90 SER A O 1
ATOM 691 N N . ILE A 1 91 ? -10.386 -3.964 6.097 1.00 90.00 91 ILE A N 1
ATOM 692 C CA . ILE A 1 91 ? -9.992 -3.934 4.680 1.00 90.00 91 ILE A CA 1
ATOM 693 C C . ILE A 1 91 ? -11.137 -4.429 3.786 1.00 90.00 91 ILE A C 1
ATOM 695 O O . ILE A 1 91 ? -11.370 -3.861 2.723 1.00 90.00 91 ILE A O 1
ATOM 699 N N . MET A 1 92 ? -11.890 -5.440 4.227 1.00 92.19 92 MET A N 1
ATOM 700 C CA . MET A 1 92 ? -13.019 -6.005 3.475 1.00 92.19 92 MET A CA 1
ATOM 701 C C . MET A 1 92 ? -14.212 -5.052 3.314 1.00 92.19 92 MET A C 1
ATOM 703 O O . MET A 1 92 ? -15.071 -5.312 2.478 1.00 92.19 92 MET A O 1
ATOM 707 N N . LYS A 1 93 ? -14.261 -3.934 4.049 1.00 89.31 93 LYS A N 1
ATOM 708 C CA . LYS A 1 93 ? -15.258 -2.872 3.822 1.00 89.31 93 LYS A CA 1
ATOM 709 C C . LYS A 1 93 ? -14.975 -2.041 2.569 1.00 89.31 93 LYS A C 1
ATOM 711 O O . LYS A 1 93 ? -15.848 -1.333 2.084 1.00 89.31 93 LYS A O 1
ATOM 716 N N . ILE A 1 94 ? -13.751 -2.091 2.049 1.00 89.06 94 ILE A N 1
ATOM 717 C CA . ILE A 1 94 ? -13.346 -1.270 0.911 1.00 89.06 94 ILE A CA 1
ATOM 718 C C . ILE A 1 94 ? -13.886 -1.899 -0.379 1.00 89.06 94 ILE A C 1
ATOM 720 O O . ILE A 1 94 ? -13.649 -3.084 -0.624 1.00 89.06 94 ILE A O 1
ATOM 724 N N . PRO A 1 95 ? -14.563 -1.124 -1.246 1.00 88.31 95 PRO A N 1
ATOM 725 C CA . PRO A 1 95 ? -15.098 -1.648 -2.492 1.00 88.31 95 PRO A CA 1
ATOM 726 C C . PRO A 1 95 ? -13.979 -2.112 -3.430 1.00 88.31 95 PRO A C 1
ATOM 728 O O . PRO A 1 95 ? -12.993 -1.406 -3.664 1.00 88.31 95 PRO A O 1
ATOM 731 N N . ILE A 1 96 ? -14.178 -3.278 -4.044 1.00 89.44 96 ILE A N 1
ATOM 732 C CA . ILE A 1 96 ? -13.305 -3.793 -5.102 1.00 89.44 96 ILE A CA 1
ATOM 733 C C . ILE A 1 96 ?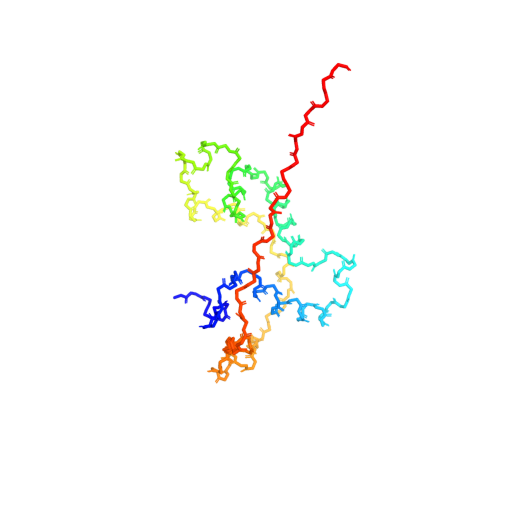 -13.658 -3.071 -6.407 1.00 89.44 96 ILE A C 1
ATOM 735 O O . ILE A 1 96 ? -14.426 -3.560 -7.234 1.00 89.44 96 ILE A O 1
ATOM 739 N N . VAL A 1 97 ? -13.098 -1.875 -6.599 1.00 86.25 97 VAL A N 1
ATOM 740 C CA . VAL A 1 97 ? -13.398 -1.021 -7.765 1.00 86.25 97 VAL A CA 1
ATOM 741 C C . VAL A 1 97 ? -12.996 -1.648 -9.101 1.00 86.25 97 VAL A C 1
ATOM 743 O O . VAL A 1 97 ? -13.483 -1.220 -10.138 1.00 86.25 97 VAL A O 1
ATOM 746 N N . THR A 1 98 ? -12.144 -2.673 -9.093 1.00 87.81 98 THR A N 1
ATOM 747 C CA . THR A 1 98 ? -11.680 -3.402 -10.280 1.00 87.81 98 THR A CA 1
ATOM 748 C C . THR A 1 98 ? -12.470 -4.679 -10.567 1.00 87.81 98 THR A C 1
ATOM 750 O O . THR A 1 98 ? -12.134 -5.377 -11.516 1.00 87.81 98 THR A O 1
ATOM 753 N N . ALA A 1 99 ? -13.528 -4.992 -9.805 1.00 91.31 99 ALA A N 1
ATOM 754 C CA . ALA A 1 99 ? -14.295 -6.237 -9.962 1.00 91.31 99 ALA A CA 1
ATOM 755 C C . ALA A 1 99 ? -14.940 -6.406 -11.352 1.00 91.31 99 ALA A C 1
ATOM 757 O O . ALA A 1 99 ? -15.259 -7.516 -11.760 1.00 91.31 99 ALA A O 1
ATOM 758 N N . HIS A 1 100 ? -15.123 -5.303 -12.080 1.00 93.44 100 HIS A N 1
ATOM 759 C CA . HIS A 1 100 ? -15.657 -5.290 -13.440 1.00 93.44 100 HIS A CA 1
ATOM 760 C C . HIS A 1 100 ? -14.605 -5.612 -14.519 1.00 93.44 100 HIS A C 1
ATOM 762 O O . HIS A 1 100 ? -14.963 -5.803 -15.682 1.00 93.44 100 HIS A O 1
ATOM 768 N N . LEU A 1 101 ? -13.314 -5.636 -14.171 1.00 91.69 101 LEU A N 1
ATOM 769 C CA . LEU A 1 101 ? -12.235 -5.920 -15.112 1.00 91.69 101 LEU A CA 1
ATOM 770 C C . LEU A 1 101 ? -12.121 -7.426 -15.350 1.00 91.69 101 LEU A C 1
ATOM 772 O O . LEU A 1 101 ? -12.139 -8.223 -14.413 1.00 91.69 101 LEU A O 1
ATOM 776 N N . GLN A 1 102 ? -11.959 -7.812 -16.614 1.00 93.00 102 GLN A N 1
ATOM 777 C CA . GLN A 1 102 ? -11.687 -9.202 -16.965 1.00 93.00 102 GLN A CA 1
ATOM 778 C C . GLN A 1 102 ? -10.242 -9.566 -16.596 1.00 93.00 102 GLN A C 1
ATOM 780 O O . GLN A 1 102 ? -9.339 -8.757 -16.839 1.00 93.00 102 GLN A O 1
ATOM 785 N N . PRO A 1 103 ? -9.992 -10.768 -16.043 1.00 90.19 103 PRO A N 1
ATOM 786 C CA . PRO A 1 103 ? -8.637 -11.240 -15.798 1.00 90.19 103 PRO A CA 1
ATOM 787 C C . PRO A 1 103 ? -7.807 -11.213 -17.084 1.00 90.19 103 PRO A C 1
ATOM 789 O O . PRO A 1 103 ? -8.255 -11.672 -18.134 1.00 90.19 103 PRO A O 1
ATOM 792 N N . HIS A 1 104 ? -6.583 -10.698 -16.995 1.00 87.38 104 HIS A N 1
ATOM 793 C CA . HIS A 1 104 ? -5.619 -10.735 -18.090 1.00 87.38 104 HIS A CA 1
ATOM 794 C C . HIS A 1 104 ? -4.413 -11.586 -17.677 1.00 87.38 104 HIS A C 1
ATOM 796 O O . HIS A 1 104 ? -4.029 -11.541 -16.504 1.00 87.38 104 HIS A O 1
ATOM 802 N N . PRO A 1 105 ? -3.797 -12.351 -18.598 1.00 90.50 105 PRO A N 1
ATOM 803 C CA . PRO A 1 105 ? -2.564 -13.067 -18.303 1.00 90.50 105 PRO A CA 1
ATOM 804 C C . PRO A 1 105 ? -1.494 -12.125 -17.744 1.00 90.50 105 PRO A C 1
ATOM 806 O O . PRO A 1 105 ? -1.242 -11.053 -18.302 1.00 90.50 105 PRO A O 1
ATOM 809 N N . ILE A 1 106 ? -0.866 -12.534 -16.641 1.00 85.00 106 ILE A N 1
ATOM 810 C CA . ILE A 1 106 ? 0.233 -11.789 -16.027 1.00 85.00 106 ILE A CA 1
ATOM 811 C C . ILE A 1 106 ? 1.424 -11.838 -16.984 1.00 85.00 106 ILE A C 1
ATOM 813 O O . ILE A 1 106 ? 1.854 -12.918 -17.384 1.00 85.00 106 ILE A O 1
ATOM 817 N N . ARG A 1 107 ? 1.960 -10.668 -17.334 1.00 83.75 107 ARG A N 1
ATOM 818 C CA . ARG A 1 107 ? 3.215 -10.538 -18.079 1.00 83.75 107 ARG A CA 1
ATOM 819 C C . ARG A 1 107 ? 4.266 -9.991 -17.135 1.00 83.75 107 ARG A C 1
ATOM 821 O O . ARG A 1 107 ? 4.071 -8.927 -16.550 1.00 83.75 107 ARG A O 1
ATOM 828 N N . LEU A 1 108 ? 5.340 -10.745 -16.955 1.00 82.44 108 LEU A N 1
ATOM 829 C CA . LEU A 1 108 ? 6.468 -10.298 -16.154 1.00 82.44 108 LEU A CA 1
ATOM 830 C C . LEU A 1 108 ? 7.320 -9.321 -16.969 1.00 82.44 108 LEU A C 1
ATOM 832 O O . LEU A 1 108 ? 7.249 -9.281 -18.197 1.00 82.44 108 LEU A O 1
ATOM 836 N N . LEU A 1 109 ? 8.131 -8.523 -16.276 1.00 80.75 109 LEU A N 1
ATOM 837 C CA . LEU A 1 109 ? 9.171 -7.745 -16.942 1.00 80.75 109 LEU A CA 1
ATOM 838 C C . LEU A 1 109 ? 10.161 -8.721 -17.609 1.00 80.75 109 LEU A C 1
ATOM 840 O O . LEU A 1 109 ? 10.501 -9.724 -16.975 1.00 80.75 109 LEU A O 1
ATOM 844 N N . PRO A 1 110 ? 10.675 -8.439 -18.823 1.00 85.19 110 PRO A N 1
ATOM 845 C CA . PRO A 1 110 ? 11.523 -9.384 -19.559 1.00 85.19 110 PRO A CA 1
ATOM 846 C C . PRO A 1 110 ? 12.712 -9.911 -18.744 1.00 85.19 110 PRO A C 1
ATOM 848 O O . PRO A 1 110 ? 12.959 -11.109 -18.680 1.00 85.19 110 PRO A O 1
ATOM 851 N N . TRP A 1 111 ? 13.396 -9.028 -18.009 1.00 83.38 111 TRP A N 1
ATOM 852 C CA . TRP A 1 111 ? 14.537 -9.416 -17.176 1.00 83.38 111 TRP A CA 1
ATOM 853 C C . TRP A 1 111 ? 14.147 -10.296 -15.975 1.00 83.38 111 TRP A C 1
ATOM 855 O O . TRP A 1 111 ? 14.967 -11.082 -15.506 1.00 83.38 111 TRP A O 1
ATOM 865 N N . VAL A 1 112 ? 12.906 -10.198 -15.484 1.00 83.62 112 VAL A N 1
ATOM 866 C CA . VAL A 1 112 ? 12.382 -11.068 -14.419 1.00 83.62 112 VAL A CA 1
ATOM 867 C C . VAL A 1 112 ? 12.069 -12.452 -14.981 1.00 83.62 112 VAL A C 1
ATOM 869 O O . VAL A 1 112 ? 12.451 -13.455 -14.379 1.00 83.62 112 VAL A O 1
ATOM 872 N N . GLU A 1 113 ? 11.405 -12.511 -16.137 1.00 86.94 113 GLU A N 1
ATOM 873 C CA . GLU A 1 113 ? 11.072 -13.763 -16.825 1.00 86.94 113 GLU A CA 1
ATOM 874 C C . GLU A 1 113 ? 12.335 -14.552 -17.205 1.00 86.94 113 GLU A C 1
ATOM 876 O O . GLU A 1 113 ? 12.439 -15.748 -16.930 1.00 86.94 113 GLU A O 1
ATOM 881 N N . GLU A 1 114 ? 13.342 -13.857 -17.730 1.00 89.38 114 GLU A N 1
ATOM 882 C CA . GLU A 1 114 ? 14.629 -14.425 -18.141 1.00 89.38 114 GLU A CA 1
ATOM 883 C C . GLU A 1 114 ? 15.614 -14.638 -16.974 1.00 89.38 114 GLU A C 1
ATOM 885 O O . GLU A 1 114 ? 16.729 -15.119 -17.180 1.00 89.38 114 GLU A O 1
ATOM 890 N N . LYS A 1 115 ? 15.223 -14.305 -15.732 1.00 85.56 115 LYS A N 1
ATOM 891 C CA . LYS A 1 115 ? 16.070 -14.379 -14.520 1.00 85.56 115 LYS A CA 1
ATOM 892 C C . LYS A 1 115 ? 17.405 -13.634 -14.662 1.00 85.56 115 LYS A C 1
ATOM 894 O O . LYS A 1 115 ? 18.426 -14.042 -14.102 1.00 85.56 115 LYS A O 1
ATOM 899 N N . LEU A 1 116 ? 17.397 -12.537 -15.407 1.00 84.56 116 LEU A N 1
ATOM 900 C CA . LEU A 1 116 ? 18.550 -11.674 -15.605 1.00 84.56 116 LEU A CA 1
ATOM 901 C C . LEU A 1 116 ? 18.802 -10.796 -14.370 1.00 84.56 116 LEU A C 1
ATOM 903 O O . LEU A 1 116 ? 17.894 -10.550 -13.569 1.00 84.56 116 LEU A O 1
ATOM 907 N N . PRO A 1 117 ? 20.040 -10.298 -14.188 1.00 80.81 117 PRO A N 1
ATOM 908 C CA . PRO A 1 117 ? 20.304 -9.295 -13.168 1.00 80.81 117 PRO A CA 1
ATOM 909 C C . PRO A 1 117 ? 19.438 -8.045 -13.411 1.00 80.81 117 PRO A C 1
ATOM 911 O O . PRO A 1 117 ? 19.259 -7.646 -14.565 1.00 80.81 117 PRO A O 1
ATOM 914 N N . PRO A 1 118 ? 18.930 -7.394 -12.347 1.00 79.00 118 PRO A N 1
ATOM 915 C CA . PRO A 1 118 ? 18.098 -6.211 -12.509 1.00 79.00 118 PRO A CA 1
ATOM 916 C C . PRO A 1 118 ? 18.841 -5.092 -13.256 1.00 79.00 118 PRO A C 1
ATOM 918 O O . PRO A 1 118 ? 20.022 -4.865 -12.984 1.00 79.00 118 PRO A O 1
ATOM 921 N N . PRO A 1 119 ? 18.181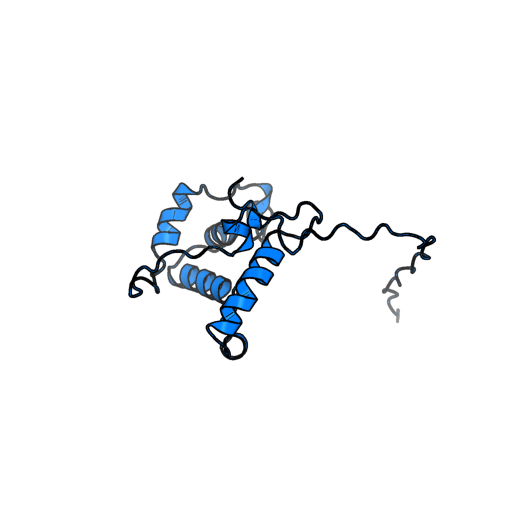 -4.311 -14.127 1.00 78.19 119 PRO A N 1
ATOM 922 C CA . PRO A 1 119 ? 18.837 -3.275 -14.941 1.00 78.19 119 PRO A CA 1
ATOM 923 C C . PRO A 1 119 ? 19.520 -2.178 -14.101 1.00 78.19 119 PRO A C 1
ATOM 925 O O . PRO A 1 119 ? 20.467 -1.518 -14.539 1.00 78.19 119 PRO A O 1
ATOM 928 N N . PHE A 1 120 ? 19.077 -2.009 -12.856 1.00 74.38 120 PHE A N 1
ATOM 929 C CA . PHE A 1 120 ? 19.633 -1.082 -11.874 1.00 74.38 120 PHE A CA 1
ATOM 930 C C . PHE A 1 120 ? 20.772 -1.673 -11.021 1.00 74.38 120 PHE A C 1
ATOM 932 O O . PH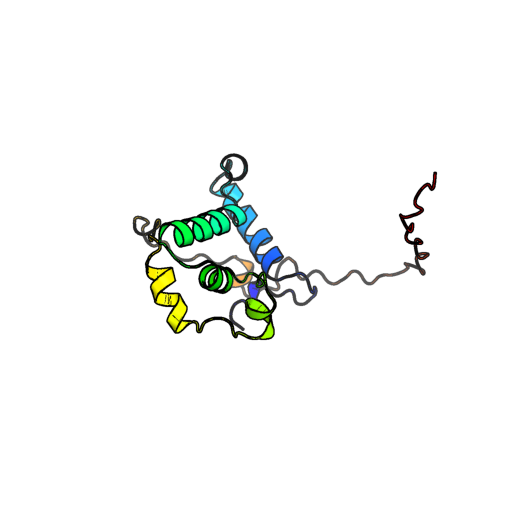E A 1 120 ? 21.291 -0.987 -10.138 1.00 74.38 120 PHE A O 1
ATOM 939 N N . SER A 1 121 ? 21.227 -2.907 -11.268 1.00 72.44 121 SER A N 1
ATOM 940 C CA . SER A 1 121 ? 22.353 -3.538 -10.561 1.00 72.44 121 SER A CA 1
ATOM 941 C C . SER A 1 121 ? 23.726 -3.008 -10.998 1.00 72.44 121 SER A C 1
ATOM 943 O O . SER A 1 121 ? 24.714 -3.748 -10.998 1.00 72.44 121 SER A O 1
ATOM 945 N N . ARG A 1 122 ? 23.823 -1.735 -11.408 1.00 64.12 122 ARG A N 1
ATOM 946 C CA . ARG A 1 122 ? 25.094 -1.148 -11.848 1.00 64.12 122 ARG A CA 1
ATOM 947 C C . ARG A 1 122 ? 26.115 -1.285 -10.721 1.00 64.12 122 ARG A C 1
ATOM 949 O O . ARG A 1 122 ? 25.835 -0.916 -9.575 1.00 64.12 122 ARG A O 1
ATOM 956 N N . LYS A 1 123 ? 27.296 -1.825 -11.045 1.00 57.06 123 LYS A N 1
ATOM 957 C CA . LYS A 1 123 ? 28.440 -1.809 -10.130 1.00 57.06 123 LYS A CA 1
ATOM 958 C C . LYS A 1 123 ? 28.705 -0.353 -9.761 1.00 57.06 123 LYS A C 1
ATOM 960 O O . LYS A 1 123 ? 28.735 0.516 -10.636 1.00 57.06 123 LYS A O 1
ATOM 965 N N . ARG A 1 124 ? 28.866 -0.085 -8.465 1.00 53.66 124 ARG A N 1
ATOM 966 C CA . ARG A 1 124 ? 29.378 1.201 -7.988 1.00 53.66 124 ARG A CA 1
ATOM 967 C C . ARG A 1 124 ? 30.644 1.485 -8.796 1.00 53.66 124 ARG A C 1
ATOM 969 O O . ARG A 1 124 ? 31.520 0.626 -8.813 1.00 53.66 124 ARG A O 1
ATOM 976 N N . ARG A 1 125 ? 30.727 2.629 -9.492 1.00 50.22 125 ARG A N 1
ATOM 977 C CA . ARG A 1 125 ? 32.013 3.067 -10.054 1.00 50.22 125 ARG A CA 1
ATOM 978 C C . ARG A 1 125 ? 33.003 3.033 -8.896 1.00 50.22 125 ARG A C 1
ATOM 980 O O . ARG A 1 125 ? 32.752 3.683 -7.877 1.00 50.22 125 ARG A O 1
ATOM 987 N N . GLU A 1 126 ? 34.053 2.227 -9.018 1.00 47.34 126 GLU A N 1
ATOM 988 C CA . GLU A 1 126 ? 35.208 2.354 -8.142 1.00 47.34 126 GLU A CA 1
ATOM 989 C C . GLU A 1 126 ? 35.617 3.819 -8.224 1.00 47.34 126 GLU A C 1
ATOM 991 O O . GLU A 1 126 ? 35.761 4.383 -9.310 1.00 47.34 126 GLU A O 1
ATOM 996 N N . ALA A 1 127 ? 35.625 4.484 -7.073 1.00 49.09 127 ALA A N 1
ATOM 997 C CA . ALA A 1 127 ? 36.027 5.870 -6.999 1.00 49.09 127 ALA A CA 1
ATOM 998 C C . ALA A 1 127 ? 37.546 5.910 -7.175 1.00 49.09 127 ALA A C 1
ATOM 1000 O O . ALA A 1 127 ? 38.279 6.077 -6.205 1.00 49.09 127 ALA A O 1
ATOM 1001 N N . GLU A 1 128 ? 38.026 5.729 -8.403 1.00 44.94 128 GLU A N 1
ATOM 1002 C CA . GLU A 1 128 ? 39.362 6.171 -8.762 1.00 44.94 128 GLU A CA 1
ATOM 1003 C C . GLU A 1 128 ? 39.385 7.700 -8.616 1.00 44.94 128 GLU A C 1
ATOM 1005 O O . GLU A 1 128 ? 38.777 8.437 -9.391 1.00 44.94 128 GLU A O 1
ATOM 1010 N N . GLY A 1 129 ? 40.036 8.175 -7.550 1.00 48.41 129 GLY A N 1
ATOM 1011 C CA . GLY A 1 129 ? 40.590 9.529 -7.502 1.00 48.41 129 GLY A CA 1
ATOM 1012 C C . GLY A 1 129 ? 39.781 10.643 -6.828 1.00 48.41 129 GLY A C 1
ATOM 1013 O O . GLY A 1 129 ? 40.071 11.808 -7.083 1.00 48.41 129 GLY A O 1
ATOM 1014 N N . ALA A 1 130 ? 38.816 10.370 -5.945 1.00 43.69 130 ALA A N 1
ATOM 1015 C CA . ALA A 1 130 ? 38.208 11.441 -5.141 1.00 43.69 130 ALA A CA 1
ATOM 1016 C C . ALA A 1 130 ? 38.920 11.581 -3.784 1.00 43.69 130 ALA A C 1
ATOM 1018 O O . ALA A 1 130 ? 38.542 10.940 -2.803 1.00 43.69 130 ALA A O 1
ATOM 1019 N N . GLY A 1 131 ? 39.950 12.435 -3.737 1.00 47.75 131 GLY A N 1
ATOM 1020 C CA . GLY A 1 131 ? 40.574 12.889 -2.490 1.00 47.75 131 GLY A CA 1
ATOM 1021 C C . GLY A 1 131 ? 39.553 13.477 -1.496 1.00 47.75 131 GLY A C 1
ATOM 1022 O O . GLY A 1 131 ? 38.410 13.772 -1.868 1.00 47.75 131 GLY A O 1
ATOM 1023 N N . PRO A 1 132 ? 39.922 13.629 -0.212 1.00 42.75 132 PRO A N 1
ATOM 1024 C CA . PRO A 1 132 ? 38.977 13.976 0.843 1.00 42.75 132 PRO A CA 1
ATOM 1025 C C . PRO A 1 132 ? 38.312 15.327 0.556 1.00 42.75 132 PRO A C 1
ATOM 1027 O O . PRO A 1 132 ? 38.964 16.368 0.514 1.00 42.75 132 PRO A O 1
ATOM 1030 N N . ARG A 1 133 ? 36.987 15.314 0.361 1.00 49.38 133 ARG A N 1
ATOM 1031 C CA . ARG A 1 133 ? 36.194 16.542 0.218 1.00 49.38 133 ARG A CA 1
ATOM 1032 C C . ARG A 1 133 ? 36.182 17.294 1.556 1.00 49.38 133 ARG A C 1
ATOM 1034 O O . ARG A 1 133 ? 35.886 16.668 2.578 1.00 49.38 133 ARG A O 1
ATOM 1041 N N . PRO A 1 134 ? 36.458 18.610 1.582 1.00 43.94 134 PRO A N 1
ATOM 1042 C CA . PRO A 1 134 ? 36.418 19.373 2.819 1.00 43.94 134 PRO A CA 1
ATOM 1043 C C . PRO A 1 134 ? 34.988 19.396 3.367 1.00 43.94 134 PRO A C 1
ATOM 1045 O O . PRO A 1 134 ? 34.013 19.568 2.631 1.00 43.94 134 PRO A O 1
ATOM 1048 N N . ARG A 1 135 ? 34.869 19.190 4.681 1.00 42.22 135 ARG A N 1
ATOM 1049 C CA . ARG A 1 135 ? 33.603 19.262 5.415 1.00 42.22 135 ARG A CA 1
ATOM 1050 C C . ARG A 1 135 ? 33.047 20.682 5.288 1.00 42.22 135 ARG A C 1
ATOM 1052 O O . ARG A 1 135 ? 33.616 21.608 5.856 1.00 42.22 135 ARG A O 1
ATOM 1059 N N . GLN A 1 136 ? 31.937 20.861 4.572 1.00 50.22 136 GLN A N 1
ATOM 1060 C CA . GLN A 1 136 ? 31.194 22.117 4.644 1.00 50.22 136 GLN A CA 1
ATOM 1061 C C . GLN A 1 136 ? 30.649 22.274 6.066 1.00 50.22 136 GLN A C 1
ATOM 1063 O O . GLN A 1 136 ? 29.878 21.439 6.546 1.00 50.22 136 GLN A O 1
ATOM 1068 N N . ALA A 1 137 ? 31.092 23.327 6.752 1.00 43.16 137 ALA A N 1
ATOM 1069 C CA . ALA A 1 137 ? 30.586 23.700 8.060 1.00 43.16 137 ALA A CA 1
ATOM 1070 C C . ALA A 1 137 ? 29.084 24.006 7.960 1.00 43.16 137 ALA A C 1
ATOM 1072 O O . ALA A 1 137 ? 28.649 24.808 7.131 1.00 43.16 137 ALA A O 1
ATOM 1073 N N . ARG A 1 138 ? 28.282 23.357 8.809 1.00 43.94 138 ARG A N 1
ATOM 1074 C CA . ARG A 1 138 ? 26.870 23.703 8.996 1.00 43.94 138 ARG A CA 1
ATOM 1075 C C . ARG A 1 138 ? 26.801 25.138 9.528 1.00 43.94 138 ARG A C 1
ATOM 1077 O O . ARG A 1 138 ? 27.294 25.396 10.622 1.00 43.94 138 ARG A O 1
ATOM 1084 N N . LYS A 1 139 ? 26.173 26.058 8.785 1.00 41.03 139 LYS A N 1
ATOM 1085 C CA . LYS A 1 139 ? 25.736 27.350 9.336 1.00 41.03 139 LYS A CA 1
ATOM 1086 C C . LYS A 1 139 ? 24.746 27.065 10.466 1.00 41.03 139 LYS A C 1
ATOM 1088 O O . LYS A 1 139 ? 23.653 26.561 10.215 1.00 41.03 139 LYS A O 1
ATOM 1093 N N . ILE A 1 140 ? 25.145 27.369 11.696 1.00 43.59 140 ILE A N 1
ATOM 1094 C CA . ILE A 1 140 ? 24.242 27.436 12.842 1.00 43.59 140 ILE A CA 1
ATOM 1095 C C . ILE A 1 140 ? 23.368 28.672 12.613 1.00 43.59 140 ILE A C 1
ATOM 1097 O O . ILE A 1 140 ? 23.877 29.782 12.483 1.00 43.59 140 ILE A O 1
ATOM 1101 N N . LYS A 1 141 ? 22.058 28.468 12.472 1.00 41.69 141 LYS A N 1
ATOM 1102 C CA . LYS A 1 141 ? 21.066 29.542 12.412 1.00 41.69 141 LYS A CA 1
ATOM 1103 C C . LYS A 1 141 ? 20.516 29.717 13.823 1.00 41.69 141 LYS A C 1
ATOM 1105 O O . LYS A 1 141 ? 19.856 28.806 14.314 1.00 41.69 141 LYS A O 1
ATOM 1110 N N . GLY A 1 142 ? 20.782 30.860 14.445 1.00 42.78 142 GLY A N 1
ATOM 1111 C CA . GLY A 1 142 ? 20.144 31.236 15.702 1.00 42.78 142 GLY A CA 1
ATOM 1112 C C . GLY A 1 142 ? 21.020 32.124 16.568 1.00 42.78 142 GLY A C 1
ATOM 1113 O O . GLY A 1 142 ? 21.671 31.625 17.477 1.00 42.78 142 GLY A O 1
ATOM 1114 N N . GLU A 1 143 ? 20.984 33.427 16.314 1.00 34.84 143 GLU A N 1
ATOM 1115 C CA . GLU A 1 143 ? 21.270 34.428 17.339 1.00 34.84 143 GLU A CA 1
ATOM 1116 C C . GLU A 1 143 ? 20.006 35.294 17.461 1.00 34.84 143 GLU A C 1
ATOM 1118 O O . GLU A 1 143 ? 19.520 35.783 16.438 1.00 34.84 143 GLU A O 1
ATOM 1123 N N . PRO A 1 144 ? 19.368 35.360 18.642 1.00 48.41 144 PRO A N 1
ATOM 1124 C CA . PRO A 1 144 ? 18.186 36.182 18.852 1.00 48.41 144 PRO A CA 1
ATOM 1125 C C . PRO A 1 144 ? 18.602 37.632 19.112 1.00 48.41 144 PRO A C 1
ATOM 1127 O O . PRO A 1 144 ? 19.314 37.900 20.082 1.00 48.41 144 PRO A O 1
ATOM 1130 N N . ASP A 1 145 ? 18.116 38.558 18.284 1.00 42.22 145 ASP A N 1
ATOM 1131 C CA . ASP A 1 145 ? 18.198 39.990 18.573 1.00 42.22 145 ASP A CA 1
ATOM 1132 C C . ASP A 1 145 ? 17.505 40.276 19.915 1.00 42.22 145 ASP A C 1
ATOM 1134 O O . ASP A 1 145 ? 16.332 39.950 20.123 1.00 42.22 145 ASP A O 1
ATOM 1138 N N . ARG A 1 146 ? 18.266 40.852 20.851 1.00 42.84 146 ARG A N 1
ATOM 1139 C CA . ARG A 1 146 ? 17.757 41.425 22.100 1.00 42.84 146 ARG A CA 1
ATOM 1140 C C . ARG A 1 146 ? 17.582 42.933 21.944 1.00 42.84 146 ARG A C 1
ATOM 1142 O O . ARG A 1 146 ? 18.525 43.600 21.529 1.00 42.84 146 ARG A O 1
ATOM 1149 N N . CYS A 1 147 ? 16.440 43.377 22.476 1.00 42.06 147 CYS A N 1
ATOM 1150 C CA . CYS A 1 147 ? 16.003 44.738 22.815 1.00 42.06 147 CYS A CA 1
ATOM 1151 C C . CYS A 1 147 ? 15.630 45.660 21.652 1.00 42.06 147 CYS A C 1
ATOM 1153 O O . CYS A 1 147 ? 16.532 46.145 20.941 1.00 42.06 147 CYS A O 1
#

pLDDT: mean 74.95, std 15.79, range [34.84, 93.44]